Protein AF-A0A965FN49-F1 (a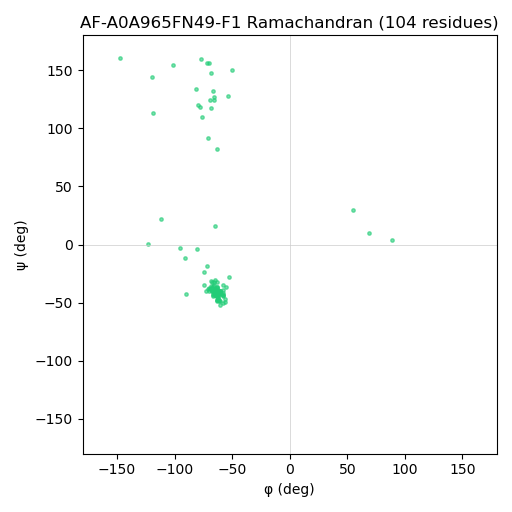fdb_monomer)

Solvent-accessible surface area (backbone atoms only — not comparable to full-atom values): 6172 Å² total; per-residue (Å²): 136,85,62,72,64,60,45,52,48,50,72,69,31,66,67,48,49,52,52,15,40,54,51,28,53,52,48,70,70,55,71,72,85,89,63,67,97,45,66,69,61,52,50,52,50,45,49,36,53,50,27,40,75,65,66,73,41,77,64,51,72,70,53,52,51,50,50,54,53,49,53,52,62,73,47,58,98,52,81,93,39,76,68,54,52,51,50,51,39,19,54,50,41,36,51,52,64,40,31,69,68,48,74,55,79,121

Mean predicted aligned error: 7.7 Å

Foldseek 3Di:
DPDPVLLVCLLVDPVNLVVLLVLLVVLVPDDDPPQPPDPLSSQLVSQQVLCCVQQVDGDDPVRSVVSVVQVCVQCPPHDDDPVSSSVSSSVVSSVSCSDVNSVPPD

Structure (mmCIF, N/CA/C/O backbone):
data_AF-A0A965FN49-F1
#
_entry.id   AF-A0A965FN49-F1
#
loop_
_atom_site.group_PDB
_atom_site.id
_atom_site.type_symbol
_atom_site.label_atom_id
_atom_site.label_alt_id
_atom_site.label_comp_id
_atom_site.label_asym_id
_atom_site.label_entity_id
_atom_site.label_seq_id
_atom_site.pdbx_PDB_ins_code
_atom_site.Cartn_x
_atom_site.Cartn_y
_atom_site.Cartn_z
_atom_site.occupancy
_atom_site.B_iso_or_equiv
_atom_site.auth_seq_id
_atom_site.auth_comp_id
_atom_site.auth_asym_id
_atom_site.auth_atom_id
_atom_site.pdbx_PDB_model_num
ATOM 1 N N .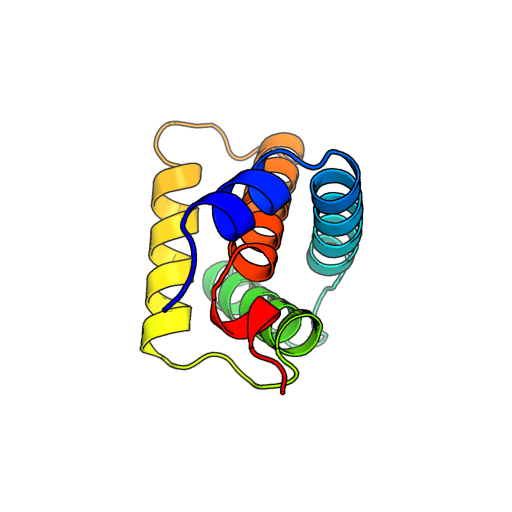 THR A 1 1 ? -3.075 -20.540 15.458 1.00 47.34 1 THR A N 1
ATOM 2 C CA . THR A 1 1 ? -4.318 -19.916 15.959 1.00 47.34 1 THR A CA 1
ATOM 3 C C . THR A 1 1 ? -4.144 -18.405 15.950 1.00 47.34 1 THR A C 1
ATOM 5 O O . THR A 1 1 ? -3.526 -17.850 16.845 1.00 47.34 1 THR A O 1
ATOM 8 N N . SER A 1 2 ? -4.583 -17.719 14.891 1.00 45.53 2 SER A N 1
ATOM 9 C CA . SER A 1 2 ? -4.510 -16.252 14.831 1.00 45.53 2 SER A CA 1
ATOM 10 C C . SER A 1 2 ? -5.615 -15.664 15.703 1.00 45.53 2 SER A C 1
ATOM 12 O O . SER A 1 2 ? -6.793 -15.794 15.369 1.00 45.53 2 SER A O 1
ATOM 14 N N . VAL A 1 3 ? -5.254 -15.060 16.835 1.00 48.66 3 VAL A N 1
ATOM 15 C CA . VAL A 1 3 ? -6.235 -14.436 17.728 1.00 48.66 3 VAL A CA 1
ATOM 16 C C . VAL A 1 3 ? -6.873 -13.245 16.988 1.00 48.66 3 VAL A C 1
ATOM 18 O O . VAL A 1 3 ? -6.140 -12.351 16.558 1.00 48.66 3 VAL A O 1
ATOM 21 N N . PRO A 1 4 ? -8.213 -13.190 16.846 1.00 51.78 4 PRO A N 1
ATOM 22 C CA . PRO A 1 4 ? -8.929 -12.128 16.122 1.00 51.78 4 PRO A CA 1
ATOM 23 C C . PRO A 1 4 ? -8.568 -10.702 16.576 1.00 51.78 4 PRO A C 1
ATOM 25 O O . PRO A 1 4 ? -8.597 -9.759 15.787 1.00 51.78 4 PRO A O 1
ATOM 28 N N . ALA A 1 5 ? -8.165 -10.552 17.840 1.00 49.97 5 ALA A N 1
ATOM 29 C CA . ALA A 1 5 ? -7.814 -9.277 18.456 1.00 49.97 5 ALA A CA 1
ATOM 30 C C . ALA A 1 5 ? -6.597 -8.581 17.817 1.00 49.97 5 ALA A C 1
ATOM 32 O O . ALA A 1 5 ? -6.562 -7.354 17.755 1.00 49.97 5 ALA A O 1
ATOM 33 N N . GLN A 1 6 ? -5.616 -9.328 17.296 1.00 51.03 6 GLN A N 1
ATOM 34 C CA . GLN A 1 6 ? -4.391 -8.733 16.738 1.00 51.03 6 GLN A CA 1
ATOM 35 C C . GLN A 1 6 ? -4.634 -8.068 15.375 1.00 51.03 6 GLN A C 1
ATOM 37 O O . GLN A 1 6 ? -4.052 -7.025 15.077 1.00 51.03 6 GLN A O 1
ATOM 42 N N . ALA A 1 7 ? -5.531 -8.635 14.561 1.00 51.97 7 ALA A N 1
ATOM 43 C CA . ALA A 1 7 ? -5.957 -8.022 13.304 1.00 51.97 7 ALA A CA 1
ATOM 44 C C . ALA A 1 7 ? -6.796 -6.764 13.541 1.00 51.97 7 ALA A C 1
ATOM 46 O O . ALA A 1 7 ? -6.619 -5.764 12.846 1.00 51.97 7 ALA A O 1
ATOM 47 N N . LEU A 1 8 ? -7.649 -6.793 14.570 1.00 54.91 8 LEU A N 1
ATOM 48 C CA . LEU A 1 8 ? -8.457 -5.643 14.959 1.00 54.91 8 LEU A CA 1
ATOM 49 C C . LEU A 1 8 ? -7.600 -4.494 15.516 1.00 54.91 8 LEU A C 1
ATOM 51 O O . LEU A 1 8 ? -7.860 -3.339 15.194 1.00 54.91 8 LEU A O 1
ATOM 55 N N . PHE A 1 9 ? -6.565 -4.784 16.315 1.00 53.66 9 PHE A N 1
ATOM 56 C CA . PHE A 1 9 ? -5.674 -3.756 16.870 1.00 53.66 9 PHE A CA 1
ATOM 57 C C . PHE A 1 9 ? -4.894 -3.008 15.779 1.00 53.66 9 PHE A C 1
ATOM 59 O O . PHE A 1 9 ? -4.834 -1.783 15.799 1.00 53.66 9 PHE A O 1
ATOM 66 N N . LEU A 1 10 ? -4.364 -3.717 14.777 1.00 53.75 10 LEU A N 1
ATOM 67 C CA . LEU A 1 10 ? -3.649 -3.089 13.657 1.00 53.75 10 LEU A CA 1
ATOM 68 C C . LEU A 1 10 ? -4.574 -2.259 12.756 1.00 53.75 10 LEU A C 1
ATOM 70 O O . LEU A 1 10 ? -4.150 -1.232 12.232 1.00 53.75 10 LEU A O 1
ATOM 74 N N . LEU A 1 11 ? -5.845 -2.655 12.610 1.00 56.00 11 LEU A N 1
ATOM 75 C CA . LEU A 1 11 ? -6.834 -1.838 11.902 1.00 56.00 11 LEU A CA 1
ATOM 76 C C . LEU A 1 11 ? -7.185 -0.547 12.657 1.00 56.00 11 LEU A C 1
ATOM 78 O O . LEU A 1 11 ? -7.469 0.456 12.004 1.00 56.00 11 LEU A O 1
ATOM 82 N N . ASN A 1 12 ? -7.143 -0.566 13.994 1.00 57.34 12 ASN A N 1
ATOM 83 C CA . ASN A 1 12 ? -7.489 0.568 14.861 1.00 57.34 12 ASN A CA 1
ATOM 84 C C . ASN A 1 12 ? -6.284 1.419 15.303 1.00 57.34 12 ASN A C 1
ATOM 86 O O . ASN A 1 12 ? -6.467 2.423 15.982 1.00 57.34 12 ASN A O 1
ATOM 90 N N . SER A 1 13 ? -5.058 1.042 14.937 1.00 68.38 13 SER A N 1
ATOM 91 C CA . SER A 1 13 ? -3.859 1.790 15.313 1.00 68.38 13 SER A CA 1
ATOM 92 C C . SER A 1 13 ? -3.663 3.013 14.411 1.00 68.38 13 SER A C 1
ATOM 94 O O . SER A 1 13 ? -3.475 2.874 13.199 1.00 68.38 13 SER A O 1
ATOM 96 N N . GLU A 1 14 ? -3.657 4.209 15.007 1.00 71.50 14 GLU A N 1
ATOM 97 C CA . GLU A 1 14 ? -3.337 5.469 14.315 1.00 71.50 14 GLU A CA 1
ATOM 98 C C . GLU A 1 14 ? -1.943 5.424 13.682 1.00 71.50 14 GLU A C 1
ATOM 100 O O . GLU A 1 14 ? -1.786 5.766 12.513 1.00 71.50 14 GLU A O 1
ATOM 105 N N . PHE A 1 15 ? -0.958 4.866 14.391 1.00 77.75 15 PHE A N 1
ATOM 106 C CA . PHE A 1 15 ? 0.400 4.693 13.875 1.00 77.75 15 PHE A CA 1
ATOM 107 C C . PHE A 1 15 ? 0.433 3.866 12.579 1.00 77.75 15 PHE A C 1
ATOM 109 O O . PHE A 1 15 ? 1.081 4.247 11.606 1.00 77.75 15 PHE A O 1
ATOM 116 N N . VAL A 1 16 ? -0.305 2.752 12.514 1.00 76.06 16 VAL A N 1
ATOM 117 C CA . VAL A 1 16 ? -0.368 1.913 11.301 1.00 76.06 16 VAL A CA 1
ATOM 118 C C . VAL A 1 16 ? -1.042 2.659 10.148 1.00 76.06 16 VAL A C 1
ATOM 120 O O . VAL A 1 16 ? -0.643 2.502 8.992 1.00 76.06 16 VAL A O 1
ATOM 123 N N . ALA A 1 17 ? -2.042 3.492 10.443 1.00 77.94 17 ALA A N 1
ATOM 124 C CA . ALA A 1 17 ? -2.693 4.327 9.441 1.00 77.94 17 ALA A CA 1
ATOM 125 C C . ALA A 1 17 ? -1.744 5.397 8.875 1.00 77.94 17 ALA A C 1
ATOM 127 O O . ALA A 1 17 ? -1.701 5.579 7.657 1.00 77.94 17 ALA A O 1
ATOM 128 N N . GLU A 1 18 ? -0.953 6.050 9.728 1.00 84.19 18 GLU A N 1
ATOM 129 C CA . GLU A 1 18 ? 0.059 7.031 9.319 1.00 84.19 18 GLU A CA 1
ATOM 130 C C . GLU A 1 18 ? 1.148 6.398 8.449 1.00 84.19 18 GLU A C 1
ATOM 132 O O . GLU A 1 18 ? 1.443 6.898 7.360 1.00 84.19 18 GLU A O 1
ATOM 137 N N . GLN A 1 19 ? 1.698 5.253 8.870 1.00 86.31 19 GLN A N 1
ATOM 138 C CA . GLN A 1 19 ? 2.709 4.538 8.085 1.00 86.31 19 GLN A CA 1
ATOM 139 C C . GLN A 1 19 ? 2.152 4.074 6.735 1.00 86.31 19 GLN A C 1
ATOM 141 O O . GLN A 1 19 ? 2.811 4.211 5.701 1.00 86.31 19 GLN A O 1
ATOM 146 N N . ALA A 1 20 ? 0.909 3.588 6.703 1.00 86.62 20 ALA A N 1
ATOM 147 C CA . ALA A 1 20 ? 0.251 3.228 5.452 1.00 86.62 20 ALA A CA 1
ATOM 148 C C . ALA A 1 20 ? 0.048 4.438 4.529 1.00 86.62 20 ALA A C 1
ATOM 150 O O . ALA A 1 20 ? 0.229 4.307 3.317 1.00 86.62 20 ALA A O 1
ATOM 151 N N . GLY A 1 21 ? -0.264 5.613 5.083 1.00 87.06 21 GLY A N 1
ATOM 152 C CA . GLY A 1 21 ? -0.351 6.868 4.333 1.00 87.06 21 GLY A CA 1
ATOM 153 C C . GLY A 1 21 ? 0.996 7.308 3.749 1.00 87.06 21 GLY A C 1
ATOM 154 O O . GLY A 1 21 ? 1.072 7.722 2.587 1.00 87.06 21 GLY A O 1
ATOM 155 N N . ALA A 1 22 ? 2.085 7.154 4.506 1.00 88.88 22 ALA A N 1
ATOM 156 C CA . ALA A 1 22 ? 3.436 7.444 4.030 1.00 88.88 22 ALA A CA 1
ATOM 157 C C . ALA A 1 22 ? 3.848 6.510 2.876 1.00 88.88 22 ALA A C 1
ATOM 159 O O . ALA A 1 22 ? 4.344 6.971 1.842 1.00 88.88 22 ALA A O 1
ATOM 160 N N . VAL A 1 23 ? 3.573 5.205 3.001 1.00 87.81 23 VAL A N 1
ATOM 161 C CA . VAL A 1 23 ? 3.826 4.226 1.930 1.00 87.81 23 VAL A CA 1
ATOM 162 C C . VAL A 1 23 ? 2.954 4.503 0.706 1.00 87.81 23 VAL A C 1
ATOM 164 O O . VAL A 1 23 ? 3.470 4.521 -0.410 1.00 87.81 23 VAL A O 1
ATOM 167 N N . ALA A 1 24 ? 1.667 4.805 0.889 1.00 90.12 24 ALA A N 1
ATOM 168 C CA . ALA A 1 24 ? 0.769 5.186 -0.200 1.00 90.12 24 ALA A CA 1
ATOM 169 C C . ALA A 1 24 ? 1.277 6.420 -0.963 1.00 90.12 24 ALA A C 1
ATOM 171 O O . ALA A 1 24 ? 1.305 6.427 -2.194 1.00 90.12 24 ALA A O 1
ATOM 172 N N . THR A 1 25 ? 1.760 7.436 -0.244 1.00 89.56 25 THR A N 1
ATOM 173 C CA . THR A 1 25 ? 2.360 8.635 -0.849 1.00 89.56 25 THR A CA 1
ATOM 174 C C . THR A 1 25 ? 3.593 8.283 -1.680 1.00 89.56 25 THR A C 1
ATOM 176 O O . THR A 1 25 ? 3.753 8.780 -2.797 1.00 89.56 25 THR A O 1
ATOM 179 N N . ARG A 1 26 ? 4.457 7.396 -1.169 1.00 89.31 26 ARG A N 1
ATOM 180 C CA . ARG A 1 26 ? 5.637 6.913 -1.897 1.00 89.31 26 ARG A CA 1
ATOM 181 C C . ARG A 1 26 ? 5.246 6.159 -3.172 1.00 89.31 26 ARG A C 1
ATOM 183 O O . ARG A 1 26 ? 5.828 6.434 -4.215 1.00 89.31 26 ARG A O 1
ATOM 190 N N . LEU A 1 27 ? 4.251 5.273 -3.109 1.00 87.94 27 LEU A N 1
ATOM 191 C CA . LEU A 1 27 ? 3.751 4.503 -4.259 1.00 87.94 27 LEU A CA 1
ATOM 192 C C . LEU A 1 27 ? 3.104 5.387 -5.332 1.00 87.94 27 LEU A C 1
ATOM 194 O O . LEU A 1 27 ? 3.286 5.152 -6.523 1.00 87.94 27 LEU A O 1
ATOM 198 N N . LEU A 1 28 ? 2.371 6.424 -4.924 1.00 87.00 28 LEU A N 1
ATOM 199 C CA . LEU A 1 28 ? 1.739 7.366 -5.849 1.00 87.00 28 LEU A CA 1
ATOM 200 C C . LEU A 1 28 ? 2.752 8.257 -6.574 1.00 87.00 28 LEU A C 1
ATOM 202 O O . LEU A 1 28 ? 2.571 8.549 -7.756 1.00 87.00 28 LEU A O 1
ATOM 206 N N . ARG A 1 29 ? 3.820 8.672 -5.882 1.00 86.06 29 ARG A N 1
ATOM 207 C CA . ARG A 1 29 ? 4.937 9.423 -6.483 1.00 86.06 29 ARG A CA 1
ATOM 208 C C . ARG A 1 29 ? 5.837 8.548 -7.340 1.00 86.06 29 ARG A C 1
ATOM 210 O O . ARG A 1 29 ? 6.532 9.059 -8.212 1.00 86.06 29 ARG A O 1
ATOM 217 N N . TRP A 1 30 ? 5.844 7.248 -7.077 1.00 80.75 30 TRP A N 1
ATOM 218 C CA . TRP A 1 30 ? 6.613 6.306 -7.857 1.00 80.75 30 TRP A CA 1
ATOM 219 C C . TRP A 1 30 ? 6.015 6.195 -9.265 1.00 80.75 30 TRP A C 1
ATOM 221 O O . TRP A 1 30 ? 4.850 5.826 -9.460 1.00 80.75 30 TRP A O 1
ATOM 231 N N . GLN A 1 31 ? 6.829 6.574 -10.244 1.00 72.44 31 GLN A N 1
ATOM 232 C CA . GLN A 1 31 ? 6.541 6.454 -11.662 1.00 72.44 31 GLN A CA 1
ATOM 233 C C . GLN A 1 31 ? 7.608 5.543 -12.273 1.00 72.44 31 GLN A C 1
ATOM 235 O O . GLN A 1 31 ? 8.784 5.919 -12.286 1.00 72.44 31 GLN A O 1
ATOM 240 N N . PRO A 1 32 ? 7.233 4.347 -12.745 1.00 65.00 32 PRO A N 1
ATOM 241 C CA . PRO A 1 32 ? 8.173 3.487 -13.438 1.00 65.00 32 PRO A CA 1
ATOM 242 C C . PRO A 1 32 ? 8.599 4.140 -14.752 1.00 65.00 32 PRO A C 1
ATOM 244 O O . PRO A 1 32 ? 7.765 4.516 -15.576 1.00 65.00 32 PRO A O 1
ATOM 247 N N . GLN A 1 33 ? 9.908 4.264 -14.961 1.00 63.34 33 GLN A N 1
ATOM 248 C CA . GLN A 1 33 ? 10.449 4.692 -16.246 1.00 63.34 33 GLN A CA 1
ATOM 249 C C . GLN A 1 33 ? 10.214 3.578 -17.276 1.00 63.34 33 GLN A C 1
ATOM 251 O O . GLN A 1 33 ? 10.614 2.439 -17.057 1.00 63.34 33 GLN A O 1
ATOM 256 N N . GLY A 1 34 ? 9.552 3.901 -18.390 1.00 63.66 34 GLY A N 1
ATOM 257 C CA . GLY A 1 34 ? 9.337 2.966 -19.502 1.00 63.66 34 GLY A CA 1
ATOM 258 C C . GLY A 1 34 ? 8.073 2.100 -19.430 1.00 63.66 34 GLY A C 1
ATOM 259 O O . GLY A 1 34 ? 7.866 1.283 -20.323 1.00 63.66 34 GLY A O 1
ATOM 260 N N . VAL A 1 35 ? 7.203 2.277 -18.429 1.00 62.56 35 VAL A N 1
ATOM 261 C CA . VAL A 1 35 ? 5.862 1.664 -18.449 1.00 62.56 35 VAL A CA 1
ATOM 262 C C . VAL A 1 35 ? 4.930 2.529 -19.294 1.00 62.56 35 VAL A C 1
ATOM 264 O O . VAL A 1 35 ? 4.913 3.753 -19.166 1.00 62.56 35 VAL A O 1
ATOM 267 N N . SER A 1 36 ? 4.177 1.870 -20.178 1.00 60.91 36 SER A N 1
ATOM 268 C CA . SER A 1 36 ? 3.161 2.486 -21.037 1.00 60.91 36 SER A CA 1
ATOM 269 C C . SER A 1 36 ? 2.200 3.357 -20.219 1.00 60.91 36 SER A C 1
ATOM 271 O O . SER A 1 36 ? 1.912 3.032 -19.069 1.00 60.91 36 SER A O 1
ATOM 273 N N . SER A 1 37 ? 1.637 4.413 -20.812 1.00 68.44 37 SER A N 1
ATOM 274 C CA . SER A 1 37 ? 0.638 5.303 -20.181 1.00 68.44 37 SER A CA 1
ATOM 275 C C . SER A 1 37 ? -0.701 4.617 -19.836 1.00 68.44 37 SER A C 1
ATOM 277 O O . SER A 1 37 ? -1.700 5.291 -19.607 1.00 68.44 37 SER A O 1
ATOM 279 N N . ASP A 1 38 ? -0.730 3.284 -19.827 1.00 82.81 38 ASP A N 1
ATOM 280 C CA . ASP A 1 38 ? -1.868 2.457 -19.458 1.00 82.81 38 ASP A CA 1
ATOM 281 C C . ASP A 1 38 ? -2.008 2.402 -17.929 1.00 82.81 38 ASP A C 1
ATOM 283 O O . ASP A 1 38 ? -1.136 1.909 -17.203 1.00 82.81 38 ASP A O 1
ATOM 287 N N . GLU A 1 39 ? -3.146 2.887 -17.439 1.00 81.38 39 GLU A N 1
ATOM 288 C CA . GLU A 1 39 ? -3.497 2.911 -16.021 1.00 81.38 39 GLU A CA 1
ATOM 289 C C . GLU A 1 39 ? -3.493 1.511 -15.393 1.00 81.38 39 GLU A C 1
ATOM 291 O O . GLU A 1 39 ? -3.091 1.352 -14.236 1.00 81.38 39 GLU A O 1
ATOM 296 N N . ALA A 1 40 ? -3.881 0.476 -16.147 1.00 84.00 40 ALA A N 1
ATOM 297 C CA . ALA A 1 40 ? -3.908 -0.896 -15.651 1.00 84.00 40 ALA A CA 1
ATOM 298 C C . ALA A 1 40 ? -2.491 -1.457 -15.454 1.00 84.00 40 ALA A C 1
ATOM 300 O O . ALA A 1 40 ? -2.226 -2.148 -14.464 1.00 84.00 40 ALA A O 1
ATOM 301 N N . ALA A 1 41 ? -1.564 -1.134 -16.361 1.00 85.81 41 ALA A N 1
ATOM 302 C CA . ALA A 1 41 ? -0.155 -1.498 -16.233 1.00 85.81 41 ALA A CA 1
ATOM 303 C C . ALA A 1 41 ? 0.502 -0.764 -15.053 1.00 85.81 41 ALA A C 1
ATOM 305 O O . ALA A 1 41 ? 1.187 -1.387 -14.239 1.00 85.81 41 ALA A O 1
ATOM 306 N N . MET A 1 42 ? 0.218 0.534 -14.895 1.00 86.62 42 MET A N 1
ATOM 307 C CA . MET A 1 42 ? 0.687 1.322 -13.751 1.00 86.62 42 MET A CA 1
ATOM 308 C C . MET A 1 42 ? 0.155 0.791 -12.415 1.00 86.62 42 MET A C 1
ATOM 310 O O . MET A 1 42 ? 0.899 0.732 -11.435 1.00 86.62 42 MET A O 1
ATOM 314 N N . LEU A 1 43 ? -1.121 0.393 -12.357 1.00 88.75 43 LEU A N 1
ATOM 315 C CA . LEU A 1 43 ? -1.717 -0.201 -11.161 1.00 88.75 43 LEU A CA 1
ATOM 316 C C . LEU A 1 43 ? -1.015 -1.507 -10.787 1.00 88.75 43 LEU A C 1
ATOM 318 O O . LEU A 1 43 ? -0.650 -1.688 -9.624 1.00 88.75 43 LEU A O 1
ATOM 322 N N . LYS A 1 44 ? -0.809 -2.399 -11.766 1.00 90.06 44 LYS A N 1
ATOM 323 C CA . LYS A 1 44 ? -0.130 -3.681 -11.542 1.00 90.06 44 LYS A CA 1
ATOM 324 C C . LYS A 1 44 ? 1.250 -3.483 -10.940 1.00 90.06 44 LYS A C 1
ATOM 326 O O . LYS A 1 44 ? 1.578 -4.097 -9.928 1.00 90.06 44 LYS A O 1
ATOM 331 N 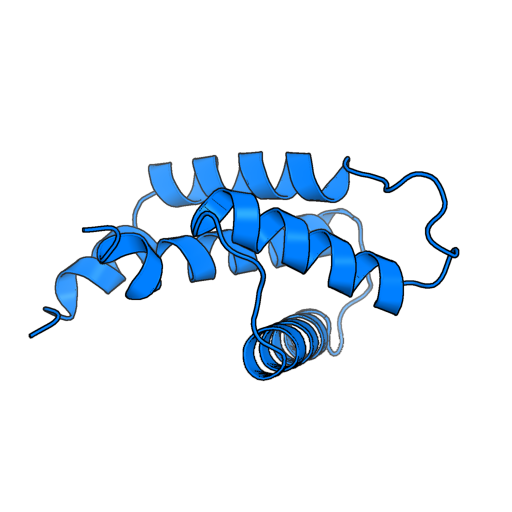N . GLU A 1 45 ? 2.009 -2.564 -11.512 1.00 90.00 45 GLU A N 1
ATOM 332 C CA . GLU A 1 45 ? 3.370 -2.318 -11.076 1.00 90.00 45 GLU A CA 1
ATOM 333 C C . GLU A 1 45 ? 3.433 -1.649 -9.692 1.00 90.00 45 GLU A C 1
ATOM 335 O O . GLU A 1 45 ? 4.220 -2.049 -8.836 1.00 90.00 45 GLU A O 1
ATOM 340 N N . ARG A 1 46 ? 2.542 -0.698 -9.391 1.00 90.94 46 ARG A N 1
ATOM 341 C CA . ARG A 1 46 ? 2.464 -0.126 -8.036 1.00 90.94 46 ARG A CA 1
ATOM 342 C C . ARG A 1 46 ? 2.081 -1.169 -6.986 1.00 90.94 46 ARG A C 1
ATOM 344 O O . ARG A 1 46 ? 2.599 -1.127 -5.872 1.00 90.94 46 ARG A O 1
ATOM 351 N N . VAL A 1 47 ? 1.203 -2.114 -7.326 1.00 92.31 47 VAL A N 1
ATOM 352 C CA . VAL A 1 47 ? 0.881 -3.248 -6.445 1.00 92.31 47 VAL A CA 1
ATOM 353 C C . VAL A 1 47 ? 2.107 -4.139 -6.241 1.00 92.31 47 VAL A C 1
ATOM 355 O O . VAL A 1 47 ? 2.374 -4.522 -5.106 1.00 92.31 47 VAL A O 1
ATOM 358 N N . ASN A 1 48 ? 2.887 -4.411 -7.289 1.00 91.38 48 ASN A N 1
ATOM 359 C CA . ASN A 1 48 ? 4.139 -5.159 -7.184 1.00 91.38 48 ASN A CA 1
ATOM 360 C C . ASN A 1 48 ? 5.109 -4.497 -6.189 1.00 91.38 48 ASN A C 1
ATOM 362 O O . ASN A 1 48 ? 5.563 -5.132 -5.237 1.00 91.38 48 ASN A O 1
ATOM 366 N N . VAL A 1 49 ? 5.337 -3.186 -6.322 1.00 90.50 49 VAL A N 1
ATOM 367 C CA . VAL A 1 49 ? 6.169 -2.421 -5.377 1.00 90.50 49 VAL A CA 1
ATOM 368 C C . VAL A 1 49 ? 5.598 -2.469 -3.954 1.00 90.50 49 VAL A C 1
ATOM 370 O O . VAL A 1 49 ? 6.355 -2.639 -2.999 1.00 90.50 49 VAL A O 1
ATOM 373 N N . ALA A 1 50 ? 4.276 -2.364 -3.784 1.00 90.81 50 ALA A N 1
ATOM 374 C CA . ALA A 1 50 ? 3.639 -2.457 -2.468 1.00 90.81 50 ALA A CA 1
ATOM 375 C C . ALA A 1 50 ? 3.900 -3.815 -1.791 1.00 90.81 50 ALA A C 1
ATOM 377 O O . ALA A 1 50 ? 4.176 -3.863 -0.594 1.00 90.81 50 ALA A O 1
ATOM 378 N N . TYR A 1 51 ? 3.869 -4.903 -2.562 1.00 91.25 51 TYR A N 1
ATOM 379 C CA . TYR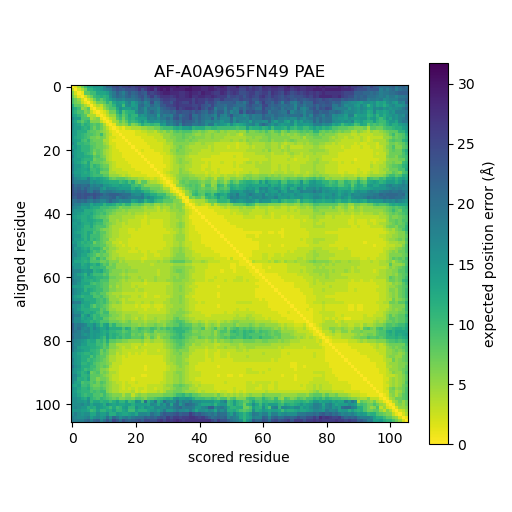 A 1 51 ? 4.170 -6.255 -2.090 1.00 91.25 51 TYR A CA 1
ATOM 380 C C . TYR A 1 51 ? 5.640 -6.430 -1.706 1.00 91.25 51 TYR A C 1
ATOM 382 O O . TYR A 1 51 ? 5.927 -7.010 -0.661 1.00 91.25 51 TYR A O 1
ATOM 390 N N . TRP A 1 52 ? 6.574 -5.863 -2.471 1.00 89.50 52 TRP A N 1
ATOM 391 C CA . TRP A 1 52 ? 7.986 -5.850 -2.084 1.00 89.50 52 TRP A CA 1
ATOM 392 C C . TRP A 1 52 ? 8.232 -5.077 -0.789 1.00 89.50 52 TRP A C 1
ATOM 394 O O . TRP A 1 52 ? 8.987 -5.541 0.063 1.00 89.50 52 TRP A O 1
ATOM 404 N N . LEU A 1 53 ? 7.572 -3.929 -0.618 1.00 87.69 53 LEU A N 1
ATOM 405 C CA . LEU A 1 53 ? 7.693 -3.115 0.593 1.00 87.69 53 LEU A CA 1
ATOM 406 C C . LEU A 1 53 ? 7.066 -3.782 1.824 1.00 87.69 53 LEU A C 1
ATOM 408 O O . LEU A 1 53 ? 7.582 -3.606 2.923 1.00 87.69 53 LEU A O 1
ATOM 412 N N . ALA A 1 54 ? 5.961 -4.513 1.654 1.00 86.12 54 ALA A N 1
ATOM 413 C CA . ALA A 1 54 ? 5.236 -5.129 2.764 1.00 86.12 54 ALA A CA 1
ATOM 414 C C . ALA A 1 54 ? 5.719 -6.550 3.094 1.00 86.12 54 ALA A C 1
ATOM 416 O O . ALA A 1 54 ? 5.843 -6.893 4.263 1.00 86.12 54 ALA A O 1
ATOM 417 N N . TYR A 1 55 ? 5.977 -7.385 2.087 1.00 85.31 55 TYR A N 1
ATOM 418 C CA . TYR A 1 55 ? 6.208 -8.827 2.250 1.00 85.31 55 TYR A CA 1
ATOM 419 C C . TYR A 1 55 ? 7.542 -9.312 1.689 1.00 85.31 55 TYR A C 1
ATOM 421 O O . TYR A 1 55 ? 7.815 -10.510 1.746 1.00 85.31 55 TYR A O 1
ATOM 429 N N . THR A 1 56 ? 8.371 -8.432 1.116 1.00 87.81 56 THR A N 1
ATOM 430 C CA . THR A 1 56 ? 9.674 -8.798 0.524 1.00 87.81 56 THR A CA 1
ATOM 431 C C . THR A 1 56 ? 9.592 -9.899 -0.547 1.00 87.81 56 THR A C 1
ATOM 433 O O . THR A 1 56 ? 10.528 -10.671 -0.736 1.00 87.81 56 THR A O 1
ATOM 436 N N . ARG A 1 57 ? 8.464 -9.976 -1.266 1.00 90.06 57 ARG A N 1
ATOM 437 C CA . ARG A 1 57 ? 8.228 -10.907 -2.381 1.00 90.06 57 ARG A CA 1
ATOM 438 C C . ARG A 1 57 ? 7.308 -10.270 -3.427 1.00 90.06 57 ARG A C 1
ATOM 440 O O . ARG A 1 57 ? 6.552 -9.367 -3.067 1.00 90.06 57 ARG A O 1
ATOM 447 N N . PRO A 1 58 ? 7.282 -10.760 -4.679 1.00 90.19 58 PRO A N 1
ATOM 448 C CA . PRO A 1 58 ? 6.290 -10.311 -5.647 1.00 90.19 58 PRO A CA 1
ATOM 449 C C . PRO A 1 58 ? 4.882 -10.847 -5.306 1.00 90.19 58 PRO A C 1
ATOM 451 O O . PRO A 1 58 ? 4.753 -11.884 -4.634 1.00 90.19 58 PRO A O 1
ATOM 454 N N . PRO A 1 59 ? 3.815 -10.169 -5.769 1.00 91.56 59 PRO A N 1
ATOM 455 C CA . PRO A 1 59 ? 2.450 -10.668 -5.664 1.00 91.56 59 PRO A CA 1
ATOM 456 C C . PRO A 1 59 ? 2.242 -11.895 -6.560 1.00 91.56 59 PRO A C 1
ATOM 458 O O . PRO A 1 59 ? 2.812 -12.007 -7.645 1.00 91.56 59 PRO A O 1
ATOM 461 N N . ARG A 1 60 ? 1.379 -12.808 -6.120 1.00 92.44 60 ARG A N 1
ATOM 462 C CA . ARG A 1 60 ? 0.854 -13.909 -6.940 1.00 92.44 60 ARG A CA 1
ATOM 463 C C . ARG A 1 60 ? -0.218 -13.372 -7.891 1.00 92.44 60 ARG A C 1
ATOM 465 O O . ARG A 1 60 ? -0.848 -12.353 -7.614 1.00 92.44 60 ARG A O 1
ATOM 472 N N . GLU A 1 61 ? -0.521 -14.090 -8.968 1.00 90.25 61 GLU A N 1
ATOM 473 C CA . GLU A 1 61 ? -1.556 -13.661 -9.927 1.00 90.25 61 GLU A CA 1
ATOM 474 C C . GLU A 1 61 ? -2.937 -13.461 -9.276 1.00 90.25 61 GLU A C 1
ATOM 476 O O . GLU A 1 61 ? -3.636 -12.487 -9.564 1.00 90.25 61 GLU A O 1
ATOM 481 N N . SER A 1 62 ? -3.306 -14.331 -8.331 1.00 90.06 62 SER A N 1
ATOM 482 C CA . SER A 1 62 ? -4.551 -14.213 -7.563 1.00 90.06 62 SER A CA 1
ATOM 483 C C . SER A 1 62 ? -4.597 -12.947 -6.704 1.00 90.06 62 SER A C 1
ATOM 485 O O . SER A 1 62 ? -5.643 -12.319 -6.570 1.00 90.06 62 SER A O 1
ATOM 487 N N . GLU A 1 63 ? -3.457 -12.547 -6.142 1.00 90.88 63 GLU A N 1
ATOM 488 C CA . GLU A 1 63 ? -3.305 -11.339 -5.327 1.00 90.88 63 GLU A CA 1
ATOM 489 C C . GLU A 1 63 ? -3.368 -10.083 -6.193 1.00 90.88 63 GLU A C 1
ATOM 491 O O . GLU A 1 63 ? -4.030 -9.108 -5.841 1.00 90.88 63 GLU A O 1
ATOM 496 N N . GLN A 1 64 ? -2.754 -10.142 -7.374 1.00 91.69 64 GLN A N 1
ATOM 497 C CA . GLN A 1 64 ? -2.817 -9.085 -8.372 1.00 91.69 64 GLN A CA 1
ATOM 498 C C . GLN A 1 64 ? -4.257 -8.846 -8.852 1.00 91.69 64 GLN A C 1
ATOM 500 O O . GLN A 1 64 ? -4.691 -7.699 -8.986 1.00 91.69 64 GLN A O 1
ATOM 505 N N . SER A 1 65 ? -5.011 -9.926 -9.078 1.00 91.00 65 SER A N 1
ATOM 506 C CA . SER A 1 65 ? -6.431 -9.869 -9.440 1.00 91.00 65 SER A CA 1
ATOM 507 C C . SER A 1 65 ? -7.291 -9.327 -8.293 1.00 91.00 65 SER A C 1
ATOM 509 O O . SER A 1 65 ? -8.116 -8.435 -8.503 1.00 91.00 65 SER A O 1
ATOM 511 N N . ALA A 1 66 ? -7.049 -9.784 -7.060 1.00 90.62 66 ALA A N 1
ATOM 512 C CA . ALA A 1 66 ? -7.739 -9.278 -5.876 1.00 90.62 66 ALA A CA 1
ATOM 513 C C . ALA A 1 66 ? -7.496 -7.774 -5.665 1.00 90.62 66 ALA A C 1
ATOM 515 O O . ALA A 1 66 ? -8.434 -7.043 -5.346 1.00 90.62 66 ALA A O 1
ATOM 516 N N . ALA A 1 67 ? -6.271 -7.297 -5.905 1.00 91.88 67 ALA A N 1
ATOM 517 C CA . ALA A 1 67 ? -5.937 -5.879 -5.856 1.00 91.88 67 ALA A CA 1
ATOM 518 C C . ALA A 1 67 ? -6.742 -5.075 -6.888 1.00 91.88 67 ALA A C 1
ATOM 520 O O . ALA A 1 67 ? -7.381 -4.087 -6.534 1.00 91.88 67 ALA A O 1
ATOM 521 N N . ALA A 1 68 ? -6.786 -5.524 -8.146 1.00 91.56 68 ALA A N 1
ATOM 522 C CA . ALA A 1 68 ? -7.591 -4.871 -9.180 1.00 91.56 68 ALA A CA 1
ATOM 523 C C . ALA A 1 68 ? -9.083 -4.810 -8.794 1.00 91.56 68 ALA A C 1
ATOM 525 O O . ALA A 1 68 ? -9.712 -3.757 -8.911 1.00 91.56 68 ALA A O 1
ATOM 526 N N . GLY A 1 69 ? -9.626 -5.906 -8.252 1.00 91.50 69 GLY A N 1
ATOM 527 C CA . GLY A 1 69 ? -10.993 -5.953 -7.733 1.00 91.50 69 GLY A CA 1
ATOM 528 C C . GLY A 1 69 ? -11.232 -4.996 -6.560 1.00 91.50 69 GLY A C 1
ATOM 529 O O . GLY A 1 69 ? -12.279 -4.353 -6.499 1.00 91.50 69 GLY A O 1
ATOM 530 N N . PHE A 1 70 ? -10.264 -4.855 -5.651 1.00 91.50 70 PHE A N 1
ATOM 531 C CA . PHE A 1 70 ? -10.324 -3.891 -4.551 1.00 91.50 70 PHE A CA 1
ATOM 532 C C . PHE A 1 70 ? -10.424 -2.454 -5.072 1.00 91.50 70 PHE A C 1
ATOM 534 O O . PHE A 1 70 ? -11.344 -1.735 -4.687 1.00 91.50 70 PHE A O 1
ATOM 541 N N . PHE A 1 71 ? -9.525 -2.042 -5.971 1.00 91.06 71 PHE A N 1
ATOM 542 C CA . PHE A 1 71 ? -9.522 -0.673 -6.497 1.00 91.06 71 PHE A CA 1
ATOM 543 C C . PHE A 1 71 ? -10.765 -0.371 -7.336 1.00 91.06 71 PHE A C 1
ATOM 545 O O . PHE A 1 71 ? -11.329 0.713 -7.200 1.00 91.06 71 PHE A O 1
ATOM 552 N N . SER A 1 72 ? -11.239 -1.335 -8.131 1.00 90.25 72 SER A N 1
ATOM 553 C CA . SER A 1 72 ? -12.492 -1.199 -8.880 1.00 90.25 72 SER A CA 1
ATOM 554 C C . SER A 1 72 ? -13.676 -0.925 -7.946 1.00 90.25 72 SER A C 1
ATOM 556 O O . SER A 1 72 ? -14.367 0.073 -8.130 1.00 90.25 72 SER A O 1
ATOM 558 N N . LYS A 1 73 ? -13.845 -1.722 -6.882 1.00 89.75 73 LYS A N 1
ATOM 559 C CA . LYS A 1 73 ? -14.912 -1.520 -5.883 1.00 89.75 73 LYS A CA 1
ATOM 560 C C . LYS A 1 73 ? -14.744 -0.237 -5.072 1.00 89.75 73 LYS A C 1
ATOM 562 O O . LYS A 1 73 ? -15.722 0.398 -4.698 1.00 89.75 73 LYS A O 1
ATOM 567 N N . PHE A 1 74 ? -13.508 0.150 -4.760 1.00 88.44 74 PHE A N 1
ATOM 568 C CA . PHE A 1 74 ? -13.246 1.338 -3.946 1.00 88.44 74 PHE A CA 1
ATOM 569 C C . PHE A 1 74 ? -13.618 2.636 -4.683 1.00 88.44 74 PHE A C 1
ATOM 571 O O . PHE A 1 74 ? -14.109 3.589 -4.060 1.00 88.44 74 PHE A O 1
ATOM 578 N N . LEU A 1 75 ? -13.368 2.658 -5.996 1.00 87.56 75 LEU A N 1
ATOM 579 C CA . LEU A 1 75 ? -13.596 3.794 -6.892 1.00 87.56 75 LEU A CA 1
ATOM 580 C C . LEU A 1 75 ? -14.991 3.790 -7.541 1.00 87.56 75 L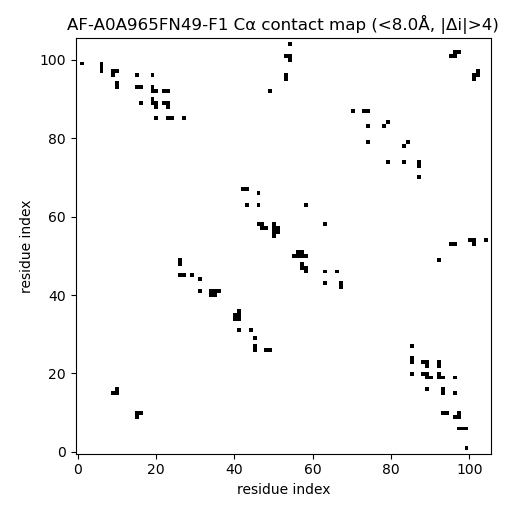EU A C 1
ATOM 582 O O . LEU A 1 75 ? -15.389 4.801 -8.114 1.00 87.56 75 LEU A O 1
ATOM 586 N N . GLU A 1 76 ? -15.736 2.689 -7.442 1.00 90.12 76 GLU A N 1
ATOM 587 C CA . GLU A 1 76 ? -17.069 2.544 -8.028 1.00 90.12 76 GLU A CA 1
ATOM 588 C C . GLU A 1 76 ? -18.013 3.683 -7.606 1.00 90.12 76 GLU A C 1
ATOM 590 O O . GLU A 1 76 ? -18.157 4.002 -6.422 1.00 90.12 76 GLU A O 1
ATOM 595 N N . GLY A 1 77 ? -18.638 4.328 -8.597 1.00 83.06 77 GLY A N 1
ATOM 596 C CA . GLY A 1 77 ? -19.600 5.411 -8.382 1.00 83.06 77 GLY A CA 1
ATOM 597 C C . GLY A 1 77 ? -19.009 6.718 -7.838 1.00 83.06 77 GLY A C 1
ATOM 598 O O . GLY A 1 77 ? -19.772 7.607 -7.463 1.00 83.06 77 GLY A O 1
ATOM 599 N N . LYS A 1 78 ? -17.676 6.864 -7.783 1.00 86.12 78 LYS A N 1
ATOM 600 C CA . LYS A 1 78 ? -17.003 8.061 -7.257 1.00 86.12 78 LYS A CA 1
ATOM 601 C C . LYS A 1 78 ? -16.132 8.738 -8.319 1.00 86.12 78 LYS A C 1
ATOM 603 O O . LYS A 1 78 ? -15.475 8.055 -9.103 1.00 86.12 78 LYS A O 1
ATOM 608 N N . PRO A 1 79 ? -16.052 10.080 -8.327 1.00 83.81 79 PRO A N 1
ATOM 609 C CA . PRO A 1 79 ? -15.125 10.784 -9.201 1.00 83.81 79 PRO A CA 1
ATOM 610 C C . PRO A 1 79 ? -13.679 10.492 -8.784 1.00 83.81 79 PRO A C 1
ATOM 612 O O . PRO A 1 79 ? -13.323 10.606 -7.607 1.00 83.81 79 PRO A O 1
ATOM 615 N N . VAL A 1 80 ? -12.831 10.145 -9.755 1.00 83.44 80 VAL A N 1
ATOM 616 C CA . VAL A 1 80 ? -11.405 9.878 -9.529 1.00 83.44 80 VAL A CA 1
ATOM 617 C C . VAL A 1 80 ? -10.694 11.196 -9.226 1.00 83.44 80 VAL A C 1
ATOM 619 O O . VAL A 1 80 ? -10.251 11.914 -10.116 1.00 83.44 80 VAL A O 1
ATOM 622 N N . THR A 1 81 ? -10.611 11.536 -7.942 1.00 88.75 81 THR A N 1
ATOM 623 C CA . THR A 1 81 ? -9.849 12.689 -7.451 1.00 88.75 81 THR A CA 1
ATOM 624 C C . THR A 1 81 ? -8.505 12.235 -6.872 1.00 88.75 81 THR A C 1
ATOM 626 O O . THR A 1 81 ? -8.405 11.107 -6.376 1.00 88.75 81 THR A O 1
ATOM 629 N N . PRO A 1 82 ? -7.468 13.095 -6.855 1.00 85.50 82 PRO A N 1
ATOM 630 C CA . PRO A 1 82 ? -6.196 12.773 -6.202 1.00 85.50 82 PRO A CA 1
ATOM 631 C C . PRO A 1 82 ? -6.363 12.374 -4.728 1.00 85.50 82 PRO A C 1
ATOM 633 O O . PRO A 1 82 ? -5.699 11.456 -4.251 1.00 85.50 82 PRO A O 1
ATOM 636 N N . ALA A 1 83 ? -7.302 13.013 -4.020 1.00 87.00 83 ALA A N 1
ATOM 637 C CA . ALA A 1 83 ? -7.633 12.679 -2.637 1.00 87.00 83 ALA A CA 1
ATOM 638 C C . ALA A 1 83 ? -8.239 11.270 -2.511 1.00 87.00 83 ALA A C 1
ATOM 640 O O . ALA A 1 83 ? -7.855 10.510 -1.623 1.00 87.00 83 ALA A O 1
ATOM 641 N N . LEU A 1 84 ? -9.137 10.890 -3.427 1.00 88.12 84 LEU A N 1
ATOM 642 C CA . LEU A 1 84 ? -9.720 9.549 -3.451 1.00 88.12 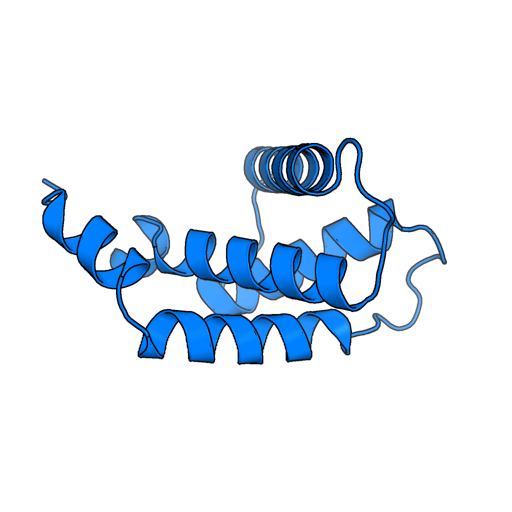84 LEU A CA 1
ATOM 643 C C . LEU A 1 84 ? -8.672 8.480 -3.782 1.00 88.12 84 LEU A C 1
ATOM 645 O O . LEU A 1 84 ? -8.663 7.426 -3.149 1.00 88.12 84 LEU A O 1
ATOM 649 N N . GLN A 1 85 ? -7.762 8.754 -4.722 1.00 88.25 85 GLN A N 1
ATOM 650 C CA . GLN A 1 85 ? -6.649 7.850 -5.023 1.00 88.25 85 GLN A CA 1
ATOM 651 C C . GLN A 1 85 ? -5.730 7.665 -3.808 1.00 88.25 85 GLN A C 1
ATOM 653 O O . GLN A 1 85 ? -5.393 6.532 -3.467 1.00 88.25 85 GLN A O 1
ATOM 658 N N . ALA A 1 86 ? -5.363 8.748 -3.117 1.00 88.25 86 ALA A N 1
ATOM 659 C CA . ALA A 1 86 ? -4.571 8.676 -1.888 1.00 88.25 86 ALA A CA 1
ATOM 660 C C . ALA A 1 86 ? -5.272 7.860 -0.792 1.00 88.25 86 ALA A C 1
ATOM 662 O O . ALA A 1 86 ? -4.639 7.017 -0.151 1.00 88.25 86 ALA A O 1
ATOM 663 N N . ALA A 1 87 ? -6.583 8.043 -0.620 1.00 88.75 87 ALA A N 1
ATOM 664 C CA . ALA A 1 87 ? -7.380 7.261 0.320 1.00 88.75 87 ALA A CA 1
ATOM 665 C C . ALA A 1 87 ? -7.428 5.768 -0.055 1.00 88.75 87 ALA A C 1
ATOM 667 O O . ALA A 1 87 ? -7.247 4.917 0.818 1.00 88.75 87 ALA A O 1
ATOM 668 N N . ALA A 1 88 ? -7.606 5.446 -1.341 1.00 90.94 88 ALA A N 1
ATOM 669 C CA . ALA A 1 88 ? -7.626 4.070 -1.838 1.00 90.94 88 ALA A CA 1
ATOM 670 C C . ALA A 1 88 ? -6.298 3.352 -1.563 1.00 90.94 88 ALA A C 1
ATOM 672 O O . ALA A 1 88 ? -6.286 2.265 -0.988 1.00 90.94 88 ALA A O 1
ATOM 673 N N . TRP A 1 89 ? -5.171 3.987 -1.899 1.00 92.56 89 TRP A N 1
ATOM 674 C CA . TRP A 1 89 ? -3.840 3.431 -1.646 1.00 92.56 89 TRP A CA 1
ATOM 675 C C . TRP A 1 89 ? -3.519 3.315 -0.159 1.00 92.56 89 TRP A C 1
ATOM 677 O O . TRP A 1 89 ? -2.952 2.312 0.264 1.00 92.56 89 TRP A O 1
ATOM 687 N N . THR A 1 90 ? -3.923 4.293 0.652 1.00 90.94 90 THR A N 1
ATOM 688 C CA . THR A 1 90 ? -3.752 4.226 2.110 1.00 90.94 90 THR A CA 1
ATOM 689 C C . THR A 1 90 ? -4.536 3.049 2.688 1.00 90.94 90 THR A C 1
ATOM 691 O O . THR A 1 90 ? -3.995 2.266 3.465 1.00 90.94 90 THR A O 1
ATOM 694 N N . SER A 1 91 ? -5.796 2.874 2.277 1.00 88.19 91 SER A N 1
ATOM 695 C CA . SER A 1 91 ? -6.633 1.747 2.701 1.00 88.19 91 SER A CA 1
ATOM 696 C C . SER A 1 91 ? -6.046 0.403 2.264 1.00 88.19 91 SER A C 1
ATOM 698 O O . SER A 1 91 ? -5.996 -0.529 3.066 1.00 88.19 91 SER A O 1
ATOM 700 N N . TYR A 1 92 ? -5.526 0.324 1.039 1.00 90.75 92 TYR A N 1
ATOM 701 C CA . TYR A 1 92 ? -4.863 -0.867 0.523 1.00 90.75 92 TYR A CA 1
ATOM 702 C C . TYR A 1 92 ? -3.597 -1.228 1.319 1.00 90.75 92 TYR A C 1
ATOM 704 O O . TYR A 1 92 ? -3.465 -2.359 1.781 1.00 90.75 92 TYR A O 1
ATOM 712 N N . CYS A 1 93 ? -2.703 -0.266 1.575 1.00 90.06 93 CYS A N 1
ATOM 713 C CA . CYS A 1 93 ? -1.505 -0.48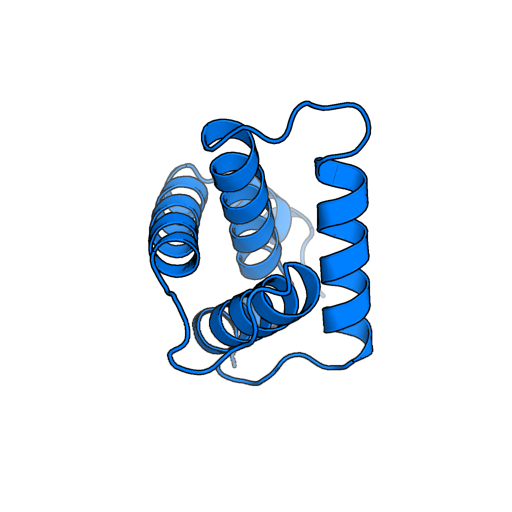1 2.397 1.00 90.06 93 CYS A CA 1
ATOM 714 C C . CYS A 1 93 ? -1.856 -0.920 3.827 1.00 90.06 93 CYS A C 1
ATOM 716 O O . CYS A 1 93 ? -1.227 -1.831 4.362 1.00 90.06 93 CYS A O 1
ATOM 718 N N . ARG A 1 94 ? -2.904 -0.339 4.434 1.00 86.31 94 ARG A N 1
ATOM 719 C CA . ARG A 1 94 ? -3.409 -0.790 5.744 1.00 86.31 94 ARG A CA 1
ATOM 720 C C . ARG A 1 94 ? -3.875 -2.241 5.695 1.00 86.31 94 ARG A C 1
ATOM 722 O O . ARG A 1 94 ? -3.581 -2.992 6.619 1.00 86.31 94 ARG A O 1
ATOM 729 N N . ALA A 1 95 ? -4.575 -2.641 4.633 1.00 85.69 95 ALA A N 1
ATOM 730 C CA . ALA A 1 95 ? -5.016 -4.022 4.457 1.00 85.69 95 ALA A CA 1
ATOM 731 C C . ALA A 1 95 ? -3.830 -4.992 4.321 1.00 85.69 95 ALA A C 1
ATOM 733 O O 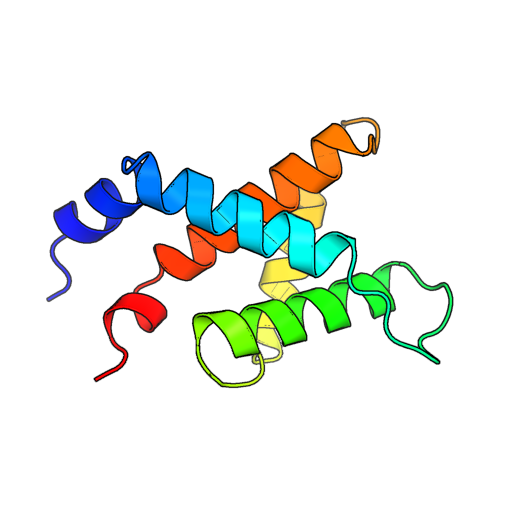. ALA A 1 95 ? -3.873 -6.076 4.902 1.00 85.69 95 ALA A O 1
ATOM 734 N N . LEU A 1 96 ? -2.756 -4.589 3.630 1.00 85.19 96 LEU A N 1
ATOM 735 C CA . LEU A 1 96 ? -1.524 -5.379 3.549 1.00 85.19 96 LEU A CA 1
ATOM 736 C C . LEU A 1 96 ? -0.867 -5.547 4.927 1.00 85.19 96 LEU A C 1
ATOM 738 O O . LEU A 1 96 ? -0.579 -6.667 5.335 1.00 85.19 96 LEU A O 1
ATOM 742 N N . PHE A 1 97 ? -0.707 -4.469 5.699 1.00 81.62 97 PHE A N 1
ATOM 743 C CA . PHE A 1 97 ? -0.125 -4.543 7.049 1.00 81.62 97 PHE A CA 1
ATOM 744 C C . PHE A 1 97 ? -0.993 -5.326 8.040 1.00 81.62 97 PHE A C 1
ATOM 746 O O . PHE A 1 97 ? -0.490 -5.990 8.945 1.00 81.62 97 PHE A O 1
ATOM 753 N N . ALA A 1 98 ? -2.313 -5.266 7.871 1.00 74.50 98 ALA A N 1
ATOM 754 C CA . ALA A 1 98 ? -3.260 -6.011 8.686 1.00 74.50 98 ALA A CA 1
ATOM 755 C C . ALA A 1 98 ? -3.418 -7.480 8.254 1.00 74.50 98 ALA A C 1
ATOM 757 O O . ALA A 1 98 ? -4.139 -8.232 8.926 1.00 74.50 98 ALA A O 1
ATOM 758 N N . SER A 1 99 ? -2.774 -7.912 7.169 1.00 75.25 99 SER A N 1
ATOM 759 C CA . SER A 1 99 ? -2.847 -9.295 6.711 1.00 75.25 99 SER A CA 1
ATOM 760 C C . SER A 1 99 ? -2.101 -10.239 7.662 1.00 75.25 99 SER A C 1
ATOM 762 O O . SER A 1 99 ? -1.214 -9.847 8.425 1.00 75.25 99 SER A O 1
ATOM 764 N N . ALA A 1 100 ? -2.488 -11.515 7.645 1.00 58.62 100 ALA A N 1
ATOM 765 C CA . ALA A 1 100 ? -1.783 -12.538 8.410 1.00 58.62 100 ALA A CA 1
ATOM 766 C C . ALA A 1 100 ? -0.347 -12.748 7.904 1.00 58.62 100 ALA A C 1
ATOM 768 O O . ALA A 1 100 ? 0.520 -13.041 8.718 1.00 58.62 100 ALA A O 1
ATOM 769 N N . GLU A 1 101 ? -0.094 -12.536 6.609 1.00 59.84 101 GLU A N 1
ATOM 770 C CA . GLU A 1 101 ? 1.233 -12.697 6.011 1.00 59.84 101 GLU A CA 1
ATOM 771 C C . GLU A 1 101 ? 2.227 -11.636 6.511 1.00 59.84 101 GLU A C 1
ATOM 773 O O . GLU A 1 101 ? 3.363 -11.988 6.802 1.00 59.84 101 GLU A O 1
ATOM 778 N N . PHE A 1 102 ? 1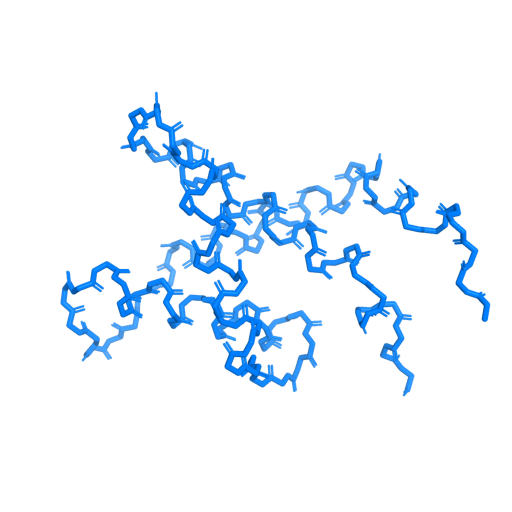.808 -10.376 6.725 1.00 58.53 102 PHE A N 1
ATOM 779 C CA . PHE A 1 102 ? 2.688 -9.372 7.354 1.00 58.53 102 PHE A CA 1
ATOM 780 C C . PHE A 1 102 ? 3.070 -9.772 8.782 1.00 58.53 102 PHE A C 1
ATOM 782 O O . PHE A 1 102 ? 4.216 -9.655 9.205 1.00 58.53 102 PHE A O 1
ATOM 789 N N . ARG A 1 103 ? 2.083 -10.261 9.539 1.00 60.22 103 ARG A N 1
ATOM 790 C CA . ARG A 1 103 ? 2.262 -10.658 10.940 1.00 60.22 103 ARG A CA 1
ATOM 791 C C . ARG A 1 103 ? 3.074 -11.943 11.111 1.00 60.22 103 ARG A C 1
ATOM 793 O O . ARG A 1 103 ? 3.512 -12.211 12.224 1.00 60.22 103 ARG A O 1
ATOM 800 N N . GLN A 1 104 ? 3.207 -12.748 10.058 1.00 55.75 104 GLN A N 1
ATOM 801 C CA . GLN A 1 104 ? 3.873 -14.054 10.068 1.00 55.75 104 GLN A CA 1
ATOM 802 C C . GLN A 1 104 ? 5.173 -14.062 9.260 1.00 55.75 104 GLN A C 1
ATOM 804 O O . GLN A 1 104 ? 5.626 -15.137 8.878 1.00 55.75 104 GLN A O 1
ATOM 809 N N . LEU A 1 105 ? 5.794 -12.898 9.028 1.00 51.75 105 LEU A N 1
ATOM 810 C CA . LEU A 1 105 ? 7.222 -12.833 8.711 1.00 51.75 105 LEU A CA 1
ATOM 811 C C . LEU A 1 105 ? 8.011 -13.368 9.924 1.00 51.75 105 LEU A C 1
ATOM 813 O O . LEU A 1 105 ? 8.447 -12.602 10.779 1.00 51.75 105 LEU A O 1
ATOM 817 N N . ASN A 1 106 ? 8.108 -14.696 10.006 1.00 39.97 106 ASN A N 1
ATOM 818 C CA . ASN A 1 106 ? 8.976 -15.491 10.871 1.00 39.97 106 ASN A CA 1
ATOM 819 C C . ASN A 1 106 ? 9.873 -16.338 9.973 1.00 39.97 106 ASN A C 1
ATOM 821 O O . ASN A 1 106 ? 9.310 -17.042 9.103 1.00 39.97 106 ASN A O 1
#

Sequence (106 aa):
TSVPAQALFLLNSEFVAEQAGAVATRLLRWQPQGVSSDEAAMLKERVNVAYWLAYTRPPRESEQSAAAGFFSKFLEGKPVTPALQAAAWTSYCRALFASAEFRQLN

pLDDT: mean 79.57, std 14.39, range [39.97, 92.56]

Nearest PDB structures (foldseek):
  3i79-assembly1_A  TM=5.266E-01  e=1.539E+00  Toxoplasma gondii
  5w8r-assembly1_A  TM=5.326E-01  e=8.061E+00  Toxoplasma gondii
  4ldq-assembly1_A  TM=4.646E-01  e=5.910E+00  Homo sapiens

Secondary structure (DSSP, 8-state):
---HHHHHHHHH-HHHHHHHHHHHHHHHH---TT--S-HHHHHHHHHHHHHHHHHSSPPPHHHHHHHHHHHHHHHTTS---HHHHHHHHHHHHHHHHTSHHHHT--

Radius of gyration: 14.07 Å; Cα contacts (8 Å, |Δi|>4): 79; chains: 1; bounding box: 30×33×40 Å